Protein AF-U4QJF5-F1 (afdb_monomer_lite)

Radius of gyration: 11.71 Å; chains: 1; bounding box: 25×21×30 Å

Structure (mmCIF, N/CA/C/O backbone):
data_AF-U4QJF5-F1
#
_entry.id   AF-U4QJF5-F1
#
loop_
_atom_site.group_PDB
_atom_site.id
_atom_site.type_symbol
_atom_site.label_atom_id
_atom_site.label_alt_id
_atom_site.label_comp_id
_atom_site.label_asym_id
_atom_site.label_entity_id
_atom_site.label_seq_id
_atom_site.pdbx_PDB_ins_code
_atom_site.Cartn_x
_atom_site.Cartn_y
_atom_site.Cartn_z
_atom_site.occupancy
_atom_site.B_iso_or_equiv
_atom_site.auth_seq_id
_atom_site.auth_comp_id
_atom_site.auth_asym_id
_atom_site.auth_atom_id
_atom_site.pdbx_PDB_model_num
ATOM 1 N N . MET A 1 1 ? -10.245 10.926 17.208 1.00 73.19 1 MET A N 1
ATOM 2 C CA . MET A 1 1 ? -9.165 11.313 16.274 1.00 73.19 1 MET A CA 1
ATOM 3 C C . MET A 1 1 ? -9.434 10.625 14.953 1.00 73.19 1 MET A C 1
ATOM 5 O O . MET A 1 1 ? -9.483 9.403 14.958 1.00 73.19 1 MET A O 1
ATOM 9 N N . ALA A 1 2 ? -9.655 11.374 13.874 1.00 79.94 2 ALA A N 1
ATOM 10 C CA . ALA A 1 2 ? -9.802 10.775 12.550 1.00 79.94 2 ALA A CA 1
ATOM 11 C C . ALA A 1 2 ? -8.423 10.335 12.038 1.00 79.94 2 ALA A C 1
ATOM 13 O O . ALA A 1 2 ? -7.475 11.124 12.068 1.00 79.94 2 ALA A O 1
ATOM 14 N N . LYS A 1 3 ? -8.292 9.085 11.598 1.00 80.62 3 LYS A N 1
ATOM 15 C CA . LYS A 1 3 ? -7.084 8.582 10.940 1.00 80.62 3 LYS A CA 1
ATOM 16 C C . LYS A 1 3 ? -7.151 8.976 9.475 1.00 80.62 3 LYS A C 1
ATOM 18 O O . LYS A 1 3 ? -8.106 8.630 8.788 1.00 80.62 3 LYS A O 1
ATOM 23 N N . ILE A 1 4 ? -6.147 9.698 8.993 1.00 85.56 4 ILE A N 1
ATOM 24 C CA . ILE A 1 4 ? -6.057 10.073 7.582 1.00 85.56 4 ILE A CA 1
ATOM 25 C C . ILE A 1 4 ? -4.939 9.263 6.935 1.00 85.56 4 ILE A C 1
ATOM 27 O O . ILE A 1 4 ? -3.801 9.285 7.396 1.00 85.56 4 ILE A O 1
ATOM 31 N N . GLY A 1 5 ? -5.288 8.524 5.886 1.00 84.06 5 GLY A N 1
ATOM 32 C CA . GLY A 1 5 ? -4.362 7.760 5.066 1.00 84.06 5 GLY A CA 1
ATOM 33 C C . GLY A 1 5 ? -3.942 8.547 3.834 1.00 84.06 5 GLY A C 1
ATOM 34 O O . GLY A 1 5 ? -4.754 9.237 3.216 1.00 84.06 5 GLY A O 1
ATOM 35 N N . TYR A 1 6 ? -2.677 8.404 3.455 1.00 84.25 6 TYR A N 1
ATOM 36 C CA . TYR A 1 6 ? -2.135 8.964 2.224 1.00 84.25 6 TYR A CA 1
ATOM 37 C C . TYR A 1 6 ? -1.401 7.874 1.446 1.00 84.25 6 TYR A C 1
ATOM 39 O O . TYR A 1 6 ? -0.580 7.152 2.011 1.00 84.25 6 TYR A O 1
ATOM 47 N N . ALA A 1 7 ? -1.699 7.763 0.156 1.00 79.31 7 ALA A N 1
ATOM 48 C CA . ALA A 1 7 ? -1.033 6.858 -0.770 1.00 79.31 7 ALA A CA 1
ATOM 49 C C . ALA A 1 7 ? -0.506 7.642 -1.976 1.00 79.31 7 ALA A C 1
ATOM 51 O O . ALA A 1 7 ? -1.165 8.550 -2.478 1.00 79.31 7 ALA A O 1
ATOM 52 N N . ARG A 1 8 ? 0.671 7.278 -2.483 1.00 76.75 8 ARG A N 1
ATOM 53 C CA . ARG A 1 8 ? 1.232 7.876 -3.699 1.00 76.75 8 ARG A CA 1
ATOM 54 C C . ARG A 1 8 ? 1.629 6.782 -4.674 1.00 76.75 8 ARG A C 1
ATOM 56 O O . ARG A 1 8 ? 2.289 5.821 -4.287 1.00 76.75 8 ARG A O 1
ATOM 63 N N . VAL A 1 9 ? 1.274 6.956 -5.946 1.00 75.06 9 VAL A N 1
ATOM 64 C CA . VAL A 1 9 ? 1.667 6.037 -7.020 1.00 75.06 9 VAL A CA 1
ATOM 65 C C . VAL A 1 9 ? 2.295 6.753 -8.204 1.00 75.06 9 VAL A C 1
ATOM 67 O O . VAL A 1 9 ? 1.852 7.815 -8.628 1.00 75.06 9 VAL A O 1
ATOM 70 N N . SER A 1 10 ? 3.343 6.150 -8.760 1.00 68.62 10 SER A N 1
ATOM 71 C CA . SER A 1 10 ? 4.034 6.656 -9.948 1.00 68.62 10 SER A CA 1
ATOM 72 C C . SER A 1 10 ? 3.338 6.250 -11.253 1.00 68.62 10 SER A C 1
ATOM 74 O O . SER A 1 10 ? 3.300 7.040 -12.194 1.00 68.62 10 SER A O 1
ATOM 76 N N . SER A 1 11 ? 2.727 5.062 -11.291 1.00 65.38 11 SER A N 1
ATOM 77 C CA . SER A 1 11 ? 2.012 4.491 -12.442 1.00 65.38 11 SER A CA 1
ATOM 78 C C . SER A 1 11 ? 0.748 3.767 -11.974 1.00 65.38 11 SER A C 1
ATOM 80 O O . SER A 1 11 ? 0.654 3.371 -10.817 1.00 65.38 11 SER A O 1
ATOM 82 N N . LYS A 1 12 ? -0.252 3.637 -12.857 1.00 61.97 12 LYS A N 1
ATOM 83 C CA . LYS A 1 12 ? -1.658 3.402 -12.476 1.00 61.97 12 LYS A CA 1
ATOM 84 C C . LYS A 1 12 ? -1.939 2.085 -11.728 1.00 61.97 12 LYS A C 1
ATOM 86 O O . LYS A 1 12 ? -2.972 2.022 -11.079 1.00 61.97 12 LYS A O 1
ATOM 91 N N . GLU A 1 13 ? -1.059 1.081 -11.760 1.00 60.78 13 GLU A N 1
ATOM 92 C CA . GLU A 1 13 ? -1.457 -0.292 -11.383 1.00 60.78 13 GLU A CA 1
ATOM 93 C C . GLU A 1 13 ? -0.424 -1.117 -10.596 1.00 60.78 13 GLU A C 1
ATOM 95 O O . GLU A 1 13 ? -0.769 -2.159 -10.044 1.00 60.78 13 GLU A O 1
ATOM 100 N N . GLN A 1 14 ? 0.834 -0.684 -10.462 1.00 56.12 14 GLN A N 1
ATOM 101 C CA . GLN A 1 14 ? 1.810 -1.474 -9.703 1.00 56.12 14 GLN A CA 1
ATOM 10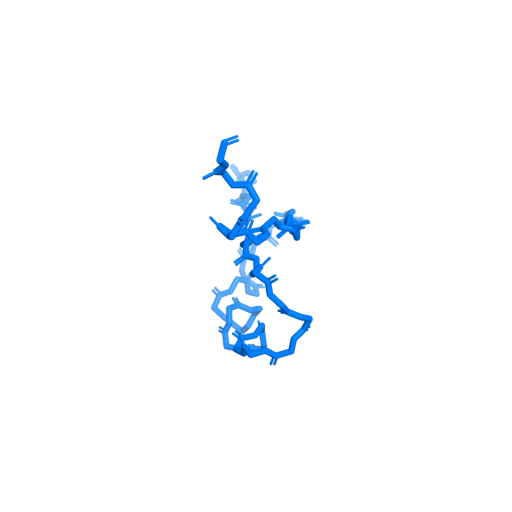2 C C . GLN A 1 14 ? 1.638 -1.225 -8.193 1.00 56.12 14 GLN A C 1
ATOM 104 O O . GLN A 1 14 ? 2.128 -0.242 -7.648 1.00 56.12 14 GLN A O 1
ATOM 109 N N . HIS A 1 15 ? 0.950 -2.151 -7.513 1.00 66.56 15 HIS A N 1
ATOM 110 C CA . HIS A 1 15 ? 0.885 -2.298 -6.044 1.00 66.56 15 HIS A CA 1
ATOM 111 C C . HIS A 1 15 ? -0.073 -1.377 -5.263 1.00 66.56 15 HIS A C 1
ATOM 113 O O . HIS A 1 15 ? 0.059 -1.263 -4.040 1.00 66.56 15 HIS A O 1
ATOM 119 N N . LEU A 1 16 ? -1.060 -0.764 -5.921 1.00 67.31 16 LEU A N 1
ATOM 120 C CA . LEU A 1 16 ? -2.082 0.054 -5.247 1.00 67.31 16 LEU A CA 1
ATOM 121 C C . LEU A 1 16 ? -2.965 -0.784 -4.308 1.00 67.31 16 LEU A C 1
ATOM 123 O O . LEU A 1 16 ? -3.229 -0.366 -3.184 1.00 67.31 16 LEU A O 1
ATOM 127 N N . ASP A 1 17 ? -3.322 -2.006 -4.708 1.00 74.25 17 ASP A N 1
ATOM 128 C CA . ASP A 1 17 ? -4.166 -2.912 -3.918 1.00 74.25 17 ASP A CA 1
ATOM 129 C C . ASP A 1 17 ? -3.584 -3.260 -2.543 1.00 74.25 17 ASP A C 1
ATOM 131 O O . ASP A 1 17 ? -4.307 -3.281 -1.547 1.00 74.25 17 ASP A O 1
ATOM 135 N N . ARG A 1 18 ? -2.264 -3.481 -2.449 1.00 75.69 18 ARG A N 1
ATOM 136 C CA . ARG A 1 18 ? -1.603 -3.750 -1.157 1.00 75.69 18 ARG A CA 1
ATOM 137 C C . ARG A 1 18 ? -1.620 -2.525 -0.246 1.00 75.69 18 ARG A C 1
ATOM 139 O O . ARG A 1 18 ? -1.794 -2.666 0.962 1.00 75.69 18 ARG A O 1
ATOM 146 N N . GLN A 1 19 ? -1.461 -1.334 -0.819 1.00 71.75 19 GLN A N 1
ATOM 147 C CA . GLN A 1 19 ? -1.500 -0.079 -0.068 1.00 71.75 19 GLN A CA 1
ATOM 148 C C . GLN A 1 19 ? -2.920 0.224 0.419 1.00 71.75 19 GLN A C 1
ATOM 150 O O . GLN A 1 19 ? -3.103 0.544 1.589 1.00 71.75 19 GLN A O 1
ATOM 155 N N . LEU A 1 20 ? -3.936 0.031 -0.430 1.00 73.88 20 LEU A N 1
ATOM 156 C CA . LEU A 1 20 ? -5.341 0.156 -0.033 1.00 73.88 20 LEU A CA 1
ATOM 157 C C . LEU A 1 20 ? -5.712 -0.842 1.064 1.00 73.88 20 LEU A C 1
ATOM 159 O O . LEU A 1 20 ? -6.389 -0.466 2.016 1.00 73.88 20 LEU A O 1
ATOM 163 N N . ALA A 1 21 ? -5.247 -2.091 0.968 1.00 79.81 21 ALA A N 1
ATOM 164 C CA . ALA A 1 21 ? -5.485 -3.100 1.997 1.00 79.81 21 ALA A CA 1
ATOM 165 C C . ALA A 1 21 ? -4.888 -2.698 3.357 1.00 79.81 21 ALA A C 1
ATOM 167 O O . ALA A 1 21 ? -5.547 -2.874 4.380 1.00 79.81 21 ALA A O 1
ATOM 168 N N . ALA A 1 22 ? -3.690 -2.104 3.371 1.00 78.25 22 ALA A N 1
ATOM 169 C CA . ALA A 1 22 ? -3.060 -1.585 4.587 1.00 78.2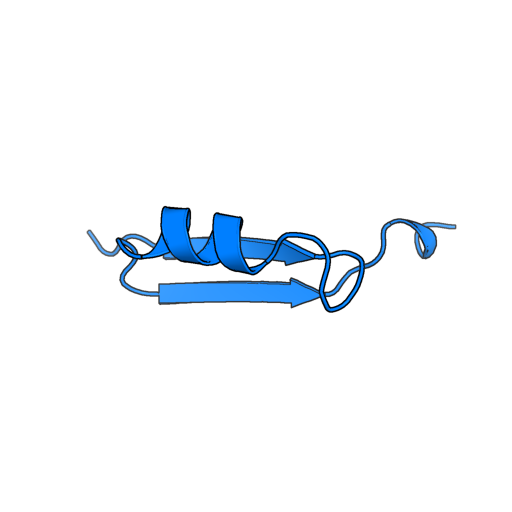5 22 ALA A CA 1
ATOM 170 C C . ALA A 1 22 ? -3.752 -0.321 5.135 1.00 78.25 22 ALA A C 1
ATOM 172 O O . ALA A 1 22 ? -3.748 -0.080 6.340 1.00 78.25 22 ALA A O 1
ATOM 173 N N . LEU A 1 23 ? -4.373 0.474 4.259 1.00 78.44 23 LEU A N 1
ATOM 174 C CA . LEU A 1 23 ? -5.028 1.738 4.599 1.00 78.44 23 LEU A CA 1
ATOM 175 C C . LEU A 1 23 ? -6.534 1.596 4.887 1.00 78.44 23 LEU A C 1
ATOM 177 O O . LEU A 1 23 ? -7.183 2.596 5.166 1.00 78.44 23 LEU A O 1
ATOM 181 N N . LYS A 1 24 ? -7.103 0.380 4.908 1.00 73.12 24 LYS A N 1
ATOM 182 C CA . LYS A 1 24 ? -8.537 0.132 5.196 1.00 73.12 24 LYS A CA 1
ATOM 183 C C . LYS A 1 24 ? -9.043 0.636 6.561 1.00 73.12 24 LYS A C 1
ATOM 185 O O . LYS A 1 24 ? -10.245 0.615 6.795 1.00 73.12 24 LYS A O 1
ATOM 190 N N . GLY A 1 25 ? -8.158 1.060 7.464 1.00 78.50 25 GLY A N 1
ATOM 191 C CA . GLY A 1 25 ? -8.494 1.542 8.810 1.00 78.50 25 GLY A CA 1
ATOM 192 C C . GLY A 1 25 ? -8.495 3.065 8.980 1.00 78.50 25 GLY A C 1
ATOM 193 O O . GLY A 1 25 ? -8.382 3.529 10.116 1.00 78.50 25 GLY A O 1
ATOM 194 N N . VAL A 1 26 ? -8.533 3.833 7.886 1.00 84.19 26 VAL A N 1
ATOM 195 C CA . VAL A 1 26 ? -8.508 5.305 7.908 1.00 84.19 26 VAL A CA 1
ATOM 196 C C . VAL A 1 2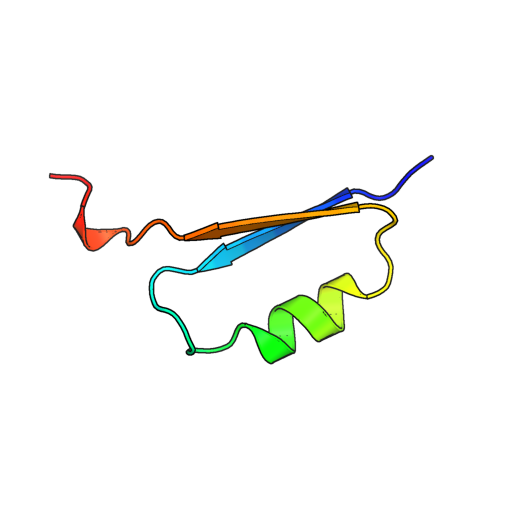6 ? -9.888 5.885 7.597 1.00 84.19 26 VAL A C 1
ATOM 198 O O . VAL A 1 26 ? -10.593 5.390 6.724 1.00 84.19 26 VAL A O 1
ATOM 201 N N . ASP A 1 27 ? -10.256 6.961 8.286 1.00 84.12 27 ASP A N 1
ATOM 202 C CA . ASP A 1 27 ? -11.503 7.703 8.075 1.00 84.12 27 ASP A CA 1
ATOM 203 C C . ASP A 1 27 ? -11.499 8.477 6.750 1.00 84.12 27 ASP A C 1
ATOM 205 O O . ASP A 1 27 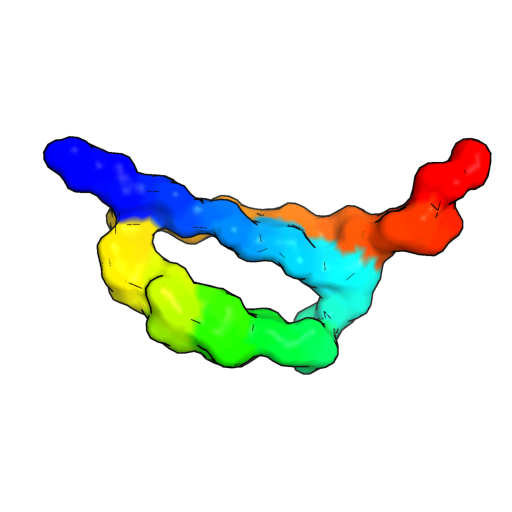? -12.548 8.733 6.159 1.00 84.12 27 ASP A O 1
ATOM 209 N N . LYS A 1 28 ? -10.314 8.879 6.274 1.00 84.12 28 LYS A N 1
ATOM 210 C CA . LYS A 1 28 ? -10.161 9.609 5.012 1.00 84.12 28 LYS A CA 1
ATOM 211 C C . LYS A 1 28 ? -8.902 9.172 4.282 1.00 84.12 28 LYS A C 1
ATOM 213 O O . LYS A 1 28 ? -7.825 9.176 4.870 1.00 84.12 28 LYS A O 1
ATOM 218 N N . LEU A 1 29 ? -9.036 8.819 3.007 1.00 82.69 29 LEU A N 1
ATOM 219 C CA . LEU A 1 29 ? -7.931 8.390 2.154 1.00 82.69 29 LEU A CA 1
ATOM 220 C C . LEU A 1 29 ? -7.687 9.426 1.055 1.00 82.69 29 LEU A C 1
ATOM 222 O O . LEU A 1 29 ? -8.609 9.791 0.328 1.00 82.69 29 LEU A O 1
ATOM 226 N N . PHE A 1 30 ? -6.441 9.868 0.923 1.00 83.81 30 PHE A N 1
ATOM 227 C CA . PHE A 1 30 ? -5.982 10.713 -0.176 1.00 83.81 30 PHE A CA 1
ATOM 228 C C . PHE A 1 30 ? -4.969 9.950 -1.023 1.00 83.81 30 PHE A C 1
ATOM 230 O O . PHE A 1 30 ? -4.086 9.281 -0.484 1.00 83.81 30 PHE A O 1
ATOM 237 N N . S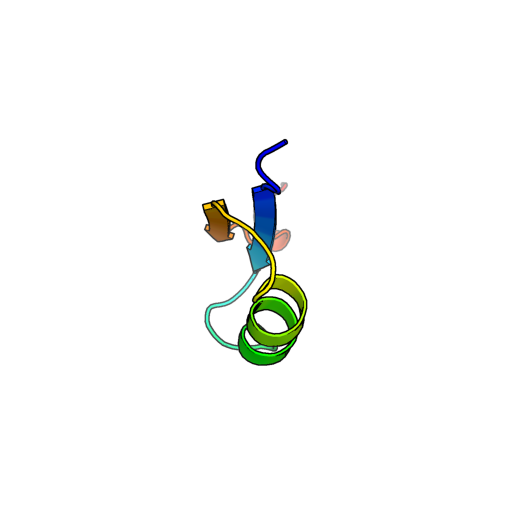ER A 1 31 ? -5.086 10.055 -2.344 1.00 80.00 31 SER A N 1
ATOM 238 C CA . SER A 1 31 ? -4.173 9.395 -3.273 1.00 80.00 31 SER A CA 1
ATOM 239 C C . SER A 1 31 ? -3.666 10.357 -4.332 1.00 80.00 31 SER A C 1
ATOM 241 O O . SER A 1 31 ? -4.477 10.967 -5.028 1.00 80.00 31 SER A O 1
ATOM 243 N N . ASP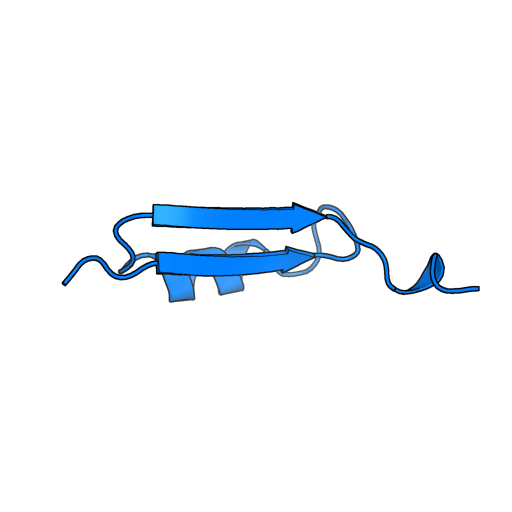 A 1 32 ? -2.348 10.449 -4.480 1.00 81.56 32 ASP A N 1
ATOM 244 C CA . ASP A 1 32 ? -1.716 11.282 -5.500 1.00 81.56 32 ASP A CA 1
ATOM 245 C C . ASP A 1 32 ? -0.980 10.439 -6.550 1.00 81.56 32 ASP A C 1
ATOM 247 O O . ASP A 1 32 ? -0.353 9.418 -6.237 1.00 81.56 32 ASP A O 1
ATOM 251 N N . LYS A 1 33 ? -1.071 10.868 -7.812 1.00 72.00 33 LYS A N 1
ATOM 252 C CA . LYS A 1 33 ? -0.437 10.201 -8.951 1.00 72.00 33 LYS A CA 1
ATOM 253 C C . LYS A 1 33 ? 0.687 11.071 -9.513 1.00 72.00 33 LYS A C 1
ATOM 255 O O . LYS A 1 33 ? 0.518 11.713 -10.548 1.00 72.00 33 LYS A O 1
ATOM 260 N N . LEU A 1 34 ? 1.845 11.044 -8.856 1.00 68.56 34 LEU A N 1
ATOM 261 C CA . LEU A 1 34 ? 3.045 11.754 -9.298 1.00 68.56 34 LEU A CA 1
ATOM 262 C C . LEU A 1 34 ? 4.195 10.780 -9.570 1.00 68.56 34 LEU A C 1
ATOM 264 O O . LEU A 1 34 ? 4.803 10.222 -8.647 1.00 68.56 34 LEU A O 1
ATOM 268 N N . SER A 1 35 ? 4.528 10.623 -10.852 1.00 64.44 35 SER A N 1
ATOM 269 C CA . SER A 1 35 ? 5.718 9.893 -11.287 1.00 64.44 35 SER A CA 1
ATOM 270 C C . SER A 1 35 ? 6.980 10.683 -10.939 1.00 64.44 35 SER A C 1
ATOM 272 O O . SER A 1 35 ? 7.124 11.837 -11.337 1.00 64.44 35 SER A O 1
ATOM 274 N N . GLY A 1 36 ? 7.916 10.053 -10.221 1.00 63.78 36 GLY A N 1
ATOM 275 C CA . GLY A 1 36 ? 9.233 10.634 -9.919 1.00 63.78 36 GLY A CA 1
ATOM 276 C C . GLY A 1 36 ? 10.106 10.874 -11.159 1.00 63.78 36 GLY A C 1
ATOM 277 O O . GLY A 1 36 ? 11.150 11.503 -11.058 1.00 63.78 36 GLY A O 1
ATOM 278 N N . ALA A 1 37 ? 9.671 10.414 -12.337 1.00 62.28 37 ALA A N 1
ATOM 279 C CA . ALA A 1 37 ? 10.337 10.699 -13.604 1.00 62.28 37 ALA A CA 1
ATOM 280 C C . ALA A 1 37 ? 10.175 12.161 -14.063 1.00 62.28 37 ALA A C 1
ATOM 282 O O . ALA A 1 37 ? 10.896 12.584 -14.960 1.00 62.28 37 ALA A O 1
ATOM 283 N N . ASN A 1 38 ? 9.246 12.923 -13.468 1.00 57.06 38 ASN A N 1
ATOM 284 C CA . ASN A 1 38 ? 8.957 14.301 -13.878 1.00 57.06 38 ASN A CA 1
ATOM 285 C C . ASN A 1 38 ? 9.654 15.373 -13.019 1.00 57.06 38 ASN A C 1
ATOM 287 O O . ASN A 1 38 ? 9.392 16.558 -13.183 1.00 57.06 38 ASN A O 1
ATOM 291 N N . THR A 1 39 ? 10.532 14.972 -12.096 1.00 56.38 39 THR A N 1
ATOM 292 C CA . THR A 1 39 ? 11.490 15.877 -11.445 1.00 56.38 39 THR A CA 1
ATOM 293 C C . THR A 1 39 ? 12.747 15.963 -12.312 1.00 56.38 39 THR A C 1
ATOM 295 O O . THR A 1 39 ? 13.699 15.213 -12.097 1.00 56.38 39 THR A O 1
ATOM 298 N N . LYS A 1 40 ? 12.723 16.833 -13.325 1.00 47.91 40 LYS A N 1
ATOM 299 C CA . LYS A 1 40 ? 13.906 17.321 -14.044 1.00 47.91 40 LYS A CA 1
ATOM 300 C C . LYS A 1 40 ? 13.910 18.839 -14.053 1.00 47.91 40 LYS A C 1
ATOM 302 O O . LYS A 1 40 ? 12.804 19.412 -14.139 1.00 47.91 40 LYS A O 1
#

Foldseek 3Di:
DFAEAEEEAQDDDPCPVVSCVVCVPGPYYYYYHHHPVPPD

Organism: NCBI:txid1226335

Sequence (40 aa):
MAKIGYARVSSKEQHLDRQLAALKGVDKLFSDKLSGANTK

InterPro domains:
  IPR006118 Recombinase, conserved site [PS00397] (6-14)
  IPR006119 Resolvase, N-terminal catalytic domain [PF00239] (4-39)
  IPR006119 Resolvase, N-terminal catalytic domain [PS51736] (2-40)
  IPR036162 Resolvase-like, N-terminal catalytic domain superfamily [G3DSA:3.40.50.1390] (4-40)
  IPR036162 Resolvase-like, N-terminal catalytic domain superfamily [SSF53041] (1-39)

Secondary structure (DSSP, 8-state):
---EEEEE-SSSSSSHHHHHHHHTT-SEEEEE---GGG--

pLDDT: mean 73.05, std 9.46, range [47.91, 85.56]